Protein AF-A0A854DRE5-F1 (afdb_monomer_lite)

Foldseek 3Di:
DDDPPPDDPDLDDPVVLVVLLVPQVPHALVVVVDPDRDDDLVSSQVSCCVPPVGHDDSVRSQVSCVVSVNHPDDPDPDDPPDDDD

Sequence (85 aa):
MTRKGSGRPRTLTPAQERQVLGWVNGKNPRQHGFDFGLWTRQVVRELIEKKFAARLSLASVGTLLARLGLSPQKPLQHAYQRDPL

Secondary structure (DSSP, 8-state):
-------S--SS-HHHHHHHHHHHHH--GGGGT-SSSS--HHHHHHHHHHHH-----HHHHHHHHHHTT-S--PPP---------

InterPro domains:
  IPR025959 Winged helix-turn helix domain [PF13592] (35-84)

Radius of gyration: 17.66 Å; chains: 1; bounding box: 55×24×53 Å

Structure (mmCIF, N/CA/C/O backbone):
data_AF-A0A854DRE5-F1
#
_entry.id   AF-A0A854DRE5-F1
#
loop_
_atom_site.group_PDB
_atom_site.id
_atom_site.type_symbol
_atom_site.label_atom_id
_atom_site.label_alt_id
_atom_site.label_comp_id
_atom_site.label_asym_id
_atom_site.label_entity_id
_atom_site.label_seq_id
_atom_site.pdbx_PDB_ins_code
_atom_site.Cartn_x
_atom_site.Cartn_y
_atom_site.Cartn_z
_atom_site.occupancy
_atom_site.B_iso_or_equiv
_atom_site.auth_seq_id
_atom_site.auth_comp_id
_atom_site.auth_asym_id
_atom_site.auth_atom_id
_atom_site.pdbx_PDB_model_num
ATOM 1 N N . MET A 1 1 ? 3.276 -1.303 34.801 1.00 45.66 1 MET A N 1
ATOM 2 C CA . MET A 1 1 ? 2.708 -1.850 33.547 1.00 45.66 1 MET A CA 1
ATOM 3 C C . MET A 1 1 ? 2.328 -0.684 32.640 1.00 45.66 1 MET A C 1
ATOM 5 O O . MET A 1 1 ? 1.282 -0.080 32.840 1.00 45.66 1 MET A O 1
ATOM 9 N N . THR A 1 2 ? 3.198 -0.277 31.716 1.00 44.62 2 THR A N 1
ATOM 10 C CA . THR A 1 2 ? 2.947 0.899 30.864 1.00 44.62 2 THR A CA 1
ATOM 11 C C . THR A 1 2 ? 1.849 0.572 29.856 1.00 44.62 2 THR A C 1
ATOM 13 O O . THR A 1 2 ? 2.053 -0.236 28.952 1.00 44.62 2 THR A O 1
ATOM 16 N N . ARG A 1 3 ? 0.664 1.177 30.008 1.00 50.50 3 ARG A N 1
ATOM 17 C CA . ARG A 1 3 ? -0.382 1.123 28.981 1.00 50.50 3 ARG A CA 1
ATOM 18 C C . ARG A 1 3 ? 0.150 1.858 27.754 1.00 50.50 3 ARG A C 1
ATOM 20 O O . ARG A 1 3 ? 0.265 3.079 27.756 1.00 50.50 3 ARG A O 1
ATOM 27 N N . LYS A 1 4 ? 0.518 1.100 26.723 1.00 53.78 4 LYS A N 1
ATOM 28 C CA . LYS A 1 4 ? 0.852 1.624 25.399 1.00 53.78 4 LYS A CA 1
ATOM 29 C C . LYS A 1 4 ? -0.385 2.382 24.920 1.00 53.78 4 LYS A C 1
ATOM 31 O O . LYS A 1 4 ? -1.417 1.752 24.703 1.00 53.78 4 LYS A O 1
ATOM 36 N N . GLY A 1 5 ? -0.315 3.714 24.869 1.00 46.78 5 GLY A N 1
ATOM 37 C CA . GLY A 1 5 ? -1.431 4.549 24.432 1.00 46.78 5 GLY A CA 1
ATOM 38 C C . GLY A 1 5 ? -1.929 4.022 23.095 1.00 46.78 5 GLY A C 1
ATOM 39 O O . GLY A 1 5 ? -1.186 4.020 22.113 1.00 46.78 5 GLY A O 1
ATOM 40 N N . SER A 1 6 ? -3.143 3.475 23.087 1.00 49.22 6 SER A N 1
ATOM 41 C CA . SER A 1 6 ? -3.751 2.941 21.878 1.00 49.22 6 SER A CA 1
ATOM 42 C C . SER A 1 6 ? -4.138 4.146 21.038 1.00 49.22 6 SER A C 1
ATOM 44 O O . SER A 1 6 ? -5.225 4.701 21.180 1.00 49.22 6 SER A O 1
ATOM 46 N N . GLY A 1 7 ? -3.192 4.637 20.233 1.00 58.75 7 GLY A N 1
ATOM 47 C CA . GLY A 1 7 ? -3.509 5.585 19.176 1.00 58.75 7 GLY A CA 1
ATOM 48 C C . GLY A 1 7 ? -4.651 5.031 18.321 1.00 58.75 7 GLY A C 1
ATOM 49 O O . GLY A 1 7 ? -4.926 3.829 18.350 1.00 58.75 7 GLY A O 1
ATOM 50 N N . ARG A 1 8 ? -5.323 5.910 17.568 1.00 58.50 8 ARG A N 1
ATOM 51 C CA . ARG A 1 8 ? -6.464 5.538 16.720 1.00 58.50 8 ARG A CA 1
ATOM 52 C C . ARG A 1 8 ? -6.189 4.204 16.006 1.00 58.50 8 ARG A C 1
ATOM 54 O O . ARG A 1 8 ? -5.126 4.082 15.385 1.00 58.50 8 ARG A O 1
ATOM 61 N N . PRO A 1 9 ? -7.096 3.213 16.110 1.00 63.53 9 PRO A N 1
ATOM 62 C CA . PRO A 1 9 ? -6.872 1.899 15.531 1.00 63.53 9 PRO A CA 1
ATOM 63 C C . PRO A 1 9 ? -6.509 2.037 14.056 1.00 63.53 9 PRO A C 1
ATOM 65 O O . PRO A 1 9 ? -7.064 2.871 13.333 1.00 63.53 9 PRO A O 1
ATOM 68 N N . ARG A 1 10 ? -5.518 1.252 13.631 1.00 67.62 10 ARG A N 1
ATOM 69 C CA . ARG A 1 10 ? -5.043 1.272 12.248 1.00 67.62 10 ARG A CA 1
ATOM 70 C C . ARG A 1 10 ? -6.208 0.936 11.326 1.00 67.62 10 ARG A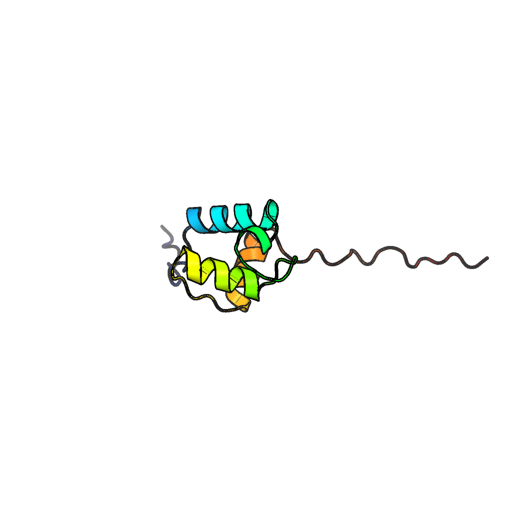 C 1
ATOM 72 O O . ARG A 1 10 ? -6.926 -0.026 11.571 1.00 67.62 10 ARG A O 1
ATOM 79 N N . THR A 1 11 ? -6.352 1.701 10.248 1.00 78.31 11 THR A N 1
ATOM 80 C CA . THR A 1 11 ? -7.414 1.483 9.259 1.00 78.31 11 THR A CA 1
ATOM 81 C C . THR A 1 11 ? -7.296 0.121 8.565 1.00 78.31 11 THR A C 1
ATOM 83 O O . THR A 1 11 ? -8.299 -0.407 8.103 1.00 78.31 11 THR A O 1
ATOM 86 N N . LEU A 1 12 ? -6.087 -0.453 8.497 1.00 87.12 12 LEU A N 1
ATOM 87 C CA . LEU A 1 12 ? -5.840 -1.801 7.985 1.00 87.12 12 LEU A CA 1
ATOM 88 C C . LEU A 1 12 ? -5.249 -2.703 9.070 1.00 87.12 12 LEU A C 1
ATOM 90 O O . LEU A 1 12 ? -4.373 -2.297 9.840 1.00 87.12 1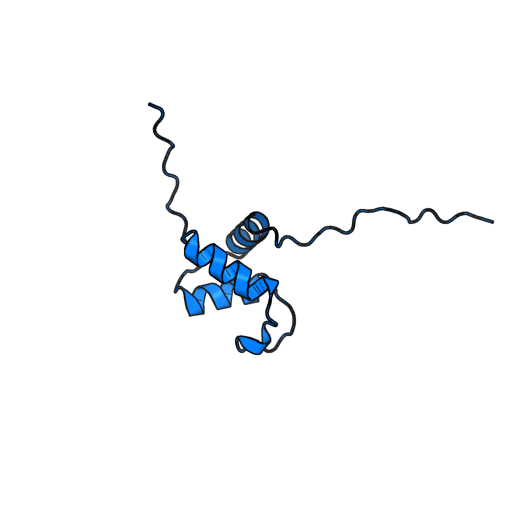2 LEU A O 1
ATOM 94 N N . THR A 1 13 ? -5.704 -3.952 9.088 1.00 90.56 13 THR A N 1
ATOM 95 C CA . THR A 1 13 ? -5.142 -5.025 9.913 1.00 90.56 13 THR A CA 1
ATOM 96 C C . THR A 1 13 ? -3.809 -5.522 9.338 1.00 90.56 13 THR A C 1
ATOM 98 O O . THR A 1 13 ? -3.589 -5.428 8.128 1.00 90.56 13 THR A O 1
ATOM 101 N N . PRO A 1 14 ? -2.925 -6.139 10.146 1.00 89.69 14 PRO A N 1
ATOM 102 C CA . PRO A 1 14 ? -1.674 -6.716 9.640 1.00 89.69 14 PRO A CA 1
ATOM 103 C C . PRO A 1 14 ? -1.870 -7.733 8.504 1.00 89.69 14 PRO A C 1
ATOM 105 O O . PRO A 1 14 ? -1.031 -7.841 7.613 1.00 89.69 14 PRO A O 1
ATOM 108 N N . ALA A 1 15 ? -2.983 -8.475 8.508 1.00 91.06 15 ALA A N 1
ATOM 109 C CA . ALA A 1 15 ? -3.320 -9.401 7.430 1.00 91.06 15 ALA A CA 1
ATOM 110 C C . ALA A 1 15 ? -3.623 -8.664 6.115 1.00 91.06 15 ALA A C 1
ATOM 112 O O . ALA A 1 15 ? -3.109 -9.056 5.068 1.00 91.06 15 ALA A O 1
ATOM 113 N N . GLN A 1 16 ? -4.379 -7.566 6.178 1.00 93.12 16 GLN A N 1
ATOM 114 C CA . GLN A 1 16 ? -4.655 -6.718 5.017 1.00 93.12 16 GLN A CA 1
ATOM 115 C C . GLN A 1 16 ? -3.381 -6.044 4.494 1.00 93.12 16 GLN A C 1
ATOM 117 O O . GLN A 1 16 ? -3.173 -6.000 3.286 1.00 93.12 16 GLN A O 1
ATOM 122 N N . GLU A 1 17 ? -2.484 -5.584 5.373 1.00 92.75 17 GLU A N 1
ATOM 123 C CA . GLU A 1 17 ? -1.193 -5.011 4.956 1.00 92.75 17 GLU A CA 1
ATOM 124 C C . GLU A 1 17 ? -0.342 -6.037 4.175 1.00 92.75 17 GLU A C 1
ATOM 126 O O . GLU A 1 17 ? 0.232 -5.699 3.138 1.00 92.75 17 GLU A O 1
ATOM 131 N N . ARG A 1 18 ? -0.331 -7.313 4.593 1.00 91.19 18 ARG A N 1
ATOM 132 C CA . ARG A 1 18 ? 0.327 -8.402 3.841 1.00 91.19 18 ARG A CA 1
ATOM 133 C C . ARG A 1 18 ? -0.322 -8.668 2.482 1.00 91.19 18 ARG A C 1
ATOM 135 O O . ARG A 1 18 ? 0.388 -8.943 1.519 1.00 91.19 18 ARG A O 1
ATOM 142 N N . GLN A 1 19 ? -1.648 -8.576 2.382 1.00 92.25 19 GLN A N 1
ATOM 143 C CA . GLN A 1 19 ? -2.341 -8.708 1.096 1.00 92.25 19 GLN A CA 1
ATOM 144 C C . GLN A 1 19 ? -1.969 -7.569 0.139 1.00 92.25 19 GLN A C 1
ATOM 146 O O . GLN A 1 19 ? -1.688 -7.834 -1.028 1.00 92.25 19 GLN A O 1
ATOM 151 N N . VAL A 1 20 ? -1.882 -6.329 0.640 1.00 91.88 20 VAL A N 1
ATOM 152 C CA . VAL A 1 20 ? -1.407 -5.179 -0.149 1.00 91.88 20 VAL A CA 1
ATOM 153 C C . VAL A 1 20 ? 0.014 -5.420 -0.657 1.00 91.88 20 VAL A C 1
ATOM 155 O O . VAL A 1 20 ? 0.266 -5.239 -1.846 1.00 91.88 20 VAL A O 1
ATOM 158 N N . LEU A 1 21 ? 0.925 -5.885 0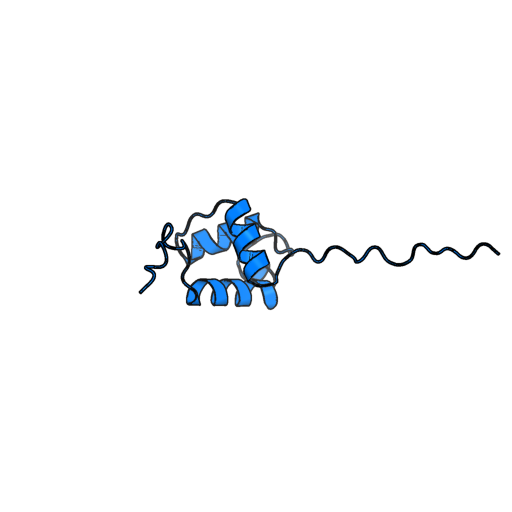.206 1.00 91.19 21 LEU A N 1
ATOM 159 C CA . LEU A 1 21 ? 2.288 -6.245 -0.199 1.00 91.19 21 LEU A CA 1
ATOM 160 C C . LEU A 1 21 ? 2.287 -7.303 -1.312 1.00 91.19 21 LEU A C 1
ATOM 162 O O . LEU A 1 21 ? 2.996 -7.144 -2.299 1.00 91.19 21 LEU A O 1
ATOM 166 N N . GLY A 1 22 ? 1.459 -8.345 -1.192 1.00 89.25 22 GLY A N 1
ATOM 167 C CA . GLY A 1 22 ? 1.342 -9.395 -2.207 1.00 89.25 22 GLY A CA 1
ATOM 168 C C . GLY A 1 22 ? 0.836 -8.896 -3.566 1.00 89.25 22 GLY A C 1
ATOM 169 O O . GLY A 1 22 ? 1.251 -9.416 -4.600 1.00 89.25 22 GLY A O 1
ATOM 170 N N . TRP A 1 23 ? -0.029 -7.878 -3.596 1.00 89.38 23 TRP A N 1
ATOM 171 C CA . TRP A 1 23 ? -0.466 -7.258 -4.852 1.00 89.38 23 TRP A CA 1
ATOM 172 C C . TRP A 1 23 ? 0.642 -6.415 -5.479 1.00 89.38 23 TRP A C 1
ATOM 174 O O . TRP A 1 23 ? 0.913 -6.550 -6.669 1.00 89.38 23 TRP A O 1
ATOM 184 N N . VAL A 1 24 ? 1.313 -5.585 -4.681 1.00 86.75 24 VAL A N 1
ATOM 185 C CA . VAL A 1 24 ? 2.299 -4.626 -5.198 1.00 86.75 24 VAL A CA 1
ATOM 186 C C . VAL A 1 24 ? 3.632 -5.292 -5.562 1.00 86.75 24 VAL A C 1
ATOM 188 O O . VAL A 1 24 ? 4.247 -4.908 -6.551 1.00 86.75 24 VAL A O 1
ATOM 191 N N . ASN A 1 25 ? 4.073 -6.305 -4.809 1.00 82.25 25 ASN A N 1
ATOM 192 C CA . ASN A 1 25 ? 5.389 -6.938 -4.976 1.00 82.25 25 ASN A CA 1
ATOM 193 C C . ASN A 1 25 ? 5.438 -8.035 -6.058 1.00 82.25 25 ASN A C 1
ATOM 195 O O . ASN A 1 25 ? 6.517 -8.493 -6.411 1.00 82.25 25 ASN A O 1
ATOM 199 N N . GLY A 1 26 ? 4.290 -8.499 -6.565 1.00 69.44 26 GLY A N 1
ATOM 200 C CA . GLY A 1 26 ? 4.247 -9.676 -7.446 1.00 69.44 26 GLY A CA 1
ATOM 201 C C . GLY A 1 26 ? 3.340 -9.565 -8.666 1.00 69.44 26 GLY A C 1
ATOM 202 O O . GLY A 1 26 ? 3.280 -10.509 -9.452 1.00 69.44 26 GLY A O 1
ATOM 203 N N . LYS A 1 27 ? 2.598 -8.463 -8.832 1.00 67.12 27 LYS A N 1
ATOM 204 C CA . LYS A 1 27 ? 1.587 -8.336 -9.892 1.00 67.12 27 LYS A CA 1
ATOM 205 C C . LYS A 1 27 ? 1.686 -7.005 -10.608 1.00 67.12 27 LYS A C 1
ATOM 207 O O . LYS A 1 27 ? 2.115 -6.011 -10.038 1.00 67.12 27 LYS A O 1
ATOM 212 N N . ASN A 1 28 ? 1.254 -6.980 -11.865 1.00 75.50 28 ASN A N 1
ATOM 213 C CA . ASN A 1 28 ? 1.059 -5.735 -12.600 1.00 75.50 28 ASN A CA 1
ATOM 214 C C . ASN A 1 28 ? -0.328 -5.153 -12.247 1.00 75.50 28 ASN A C 1
ATOM 216 O O . ASN A 1 28 ? -1.287 -5.930 -12.204 1.00 75.50 28 ASN A O 1
ATOM 220 N N . PRO A 1 29 ? -0.487 -3.829 -12.045 1.00 78.88 29 PRO A N 1
ATOM 221 C CA . PRO A 1 29 ? -1.794 -3.222 -11.774 1.00 78.88 29 PRO A CA 1
ATOM 222 C C . PRO A 1 29 ? -2.877 -3.569 -12.805 1.00 78.88 29 PRO A C 1
ATOM 224 O O . PRO A 1 29 ? -4.053 -3.652 -12.452 1.00 78.88 29 PRO A O 1
ATOM 227 N N . ARG A 1 30 ? -2.497 -3.867 -14.053 1.00 78.94 30 ARG A N 1
ATOM 228 C CA . ARG A 1 30 ? -3.418 -4.347 -15.095 1.00 78.94 30 ARG A CA 1
ATOM 229 C C . ARG A 1 30 ? -4.189 -5.604 -14.694 1.00 78.94 30 ARG A C 1
ATOM 231 O O . ARG A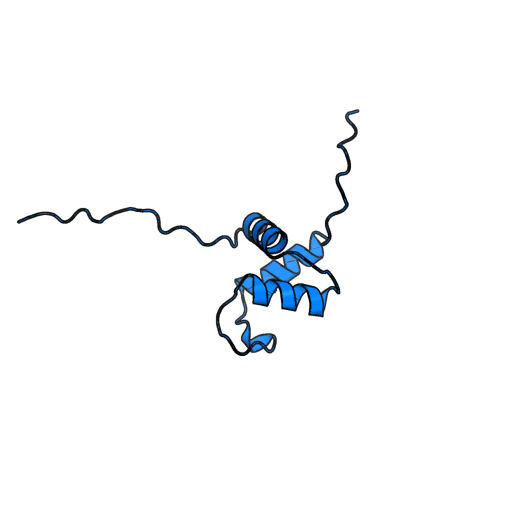 1 30 ? -5.359 -5.733 -15.030 1.00 78.94 30 ARG A O 1
ATOM 238 N N . GLN A 1 31 ? -3.589 -6.491 -13.897 1.00 79.88 31 GLN A N 1
ATOM 239 C CA . GLN A 1 31 ? -4.267 -7.688 -13.372 1.00 79.88 31 GLN A CA 1
ATOM 240 C C . GLN A 1 31 ? -5.392 -7.355 -12.379 1.00 79.88 31 GLN A C 1
ATOM 242 O O . GLN A 1 31 ? -6.204 -8.212 -12.042 1.00 79.88 31 GLN A O 1
ATOM 247 N N . HIS A 1 32 ? -5.438 -6.113 -11.898 1.00 77.62 32 HIS A N 1
ATOM 248 C CA . HIS A 1 32 ? -6.466 -5.592 -11.007 1.00 77.62 32 HIS A CA 1
ATOM 249 C C . HIS A 1 32 ? -7.427 -4.619 -11.711 1.00 77.62 32 HIS A C 1
ATOM 251 O O . HIS A 1 32 ? -8.238 -3.985 -11.035 1.00 77.62 32 HIS A O 1
ATOM 257 N N . GLY A 1 33 ? -7.364 -4.524 -13.045 1.00 79.25 33 GLY A N 1
ATOM 258 C CA . GLY A 1 33 ? -8.259 -3.693 -13.853 1.00 79.25 33 GLY A CA 1
ATOM 259 C C . GLY A 1 33 ? -7.873 -2.214 -13.910 1.00 79.25 33 GLY A C 1
ATOM 260 O O . GLY A 1 33 ? -8.750 -1.379 -14.092 1.00 79.25 33 GLY A O 1
ATOM 261 N N . PHE A 1 34 ? -6.595 -1.877 -13.707 1.00 82.06 34 PHE A N 1
ATOM 262 C CA . PHE A 1 34 ? -6.085 -0.519 -13.919 1.00 82.06 34 PHE A CA 1
ATOM 263 C C . PHE A 1 34 ? -5.435 -0.392 -15.302 1.00 82.06 34 PHE A C 1
ATOM 265 O O . PHE A 1 34 ? -4.651 -1.255 -15.696 1.00 82.06 34 PHE A O 1
ATOM 272 N N . ASP A 1 35 ? -5.698 0.710 -16.006 1.00 74.12 35 ASP A N 1
ATOM 273 C CA . ASP A 1 35 ? -5.217 0.932 -17.382 1.00 74.12 35 ASP A CA 1
ATOM 274 C C . ASP A 1 35 ? -3.691 1.144 -17.476 1.00 74.12 35 ASP A C 1
ATOM 276 O O . ASP A 1 35 ? -3.065 0.950 -18.525 1.00 74.12 35 ASP A O 1
ATOM 280 N N . PHE A 1 36 ? -3.048 1.480 -16.355 1.00 69.44 36 PHE A N 1
ATOM 281 C CA . PHE A 1 36 ? -1.622 1.797 -16.282 1.00 69.44 36 PHE A CA 1
ATOM 282 C C . PHE A 1 36 ? -0.798 0.639 -15.706 1.00 69.44 36 PHE A C 1
ATOM 284 O O . PHE A 1 36 ? -1.204 -0.033 -14.763 1.00 69.44 36 PHE A O 1
ATOM 291 N N . GLY A 1 37 ? 0.407 0.425 -16.243 1.00 75.06 37 GLY A N 1
ATOM 292 C CA . GLY A 1 37 ? 1.308 -0.658 -15.823 1.00 75.06 37 GLY A CA 1
ATOM 293 C C . GLY A 1 37 ? 2.153 -0.373 -14.574 1.00 75.06 37 GLY A C 1
ATOM 294 O O . GLY A 1 37 ? 3.014 -1.186 -14.249 1.00 75.06 37 GLY A O 1
ATOM 295 N N . LEU A 1 38 ? 1.947 0.763 -13.896 1.00 81.88 38 LEU A N 1
ATOM 296 C CA . LEU A 1 38 ? 2.767 1.221 -12.769 1.00 81.88 38 LEU A CA 1
ATOM 297 C C . LEU A 1 38 ? 1.964 1.274 -11.464 1.00 81.88 38 LEU A C 1
ATOM 299 O O . LEU A 1 38 ? 0.878 1.852 -11.410 1.00 81.88 38 LEU A O 1
ATOM 303 N N . TRP A 1 39 ? 2.532 0.738 -10.383 1.00 87.31 39 TRP A N 1
ATOM 304 C CA . TRP A 1 39 ? 1.990 0.924 -9.038 1.00 87.31 39 TRP A CA 1
ATOM 305 C C . TRP A 1 39 ? 2.243 2.348 -8.546 1.00 87.31 39 TRP A C 1
ATOM 307 O O . TRP A 1 39 ? 3.330 2.684 -8.079 1.00 87.31 39 TRP A O 1
ATOM 317 N N . THR A 1 40 ? 1.220 3.196 -8.621 1.00 89.06 40 THR A N 1
ATOM 318 C CA . THR A 1 40 ? 1.235 4.520 -7.991 1.00 89.06 40 THR A CA 1
ATOM 319 C C . THR A 1 40 ? 0.505 4.489 -6.651 1.00 89.06 40 THR A C 1
ATOM 321 O O . THR A 1 40 ? -0.339 3.631 -6.386 1.00 89.06 40 THR A O 1
ATOM 324 N N . ARG A 1 41 ? 0.773 5.480 -5.793 1.00 92.00 41 ARG A N 1
ATOM 325 C CA . ARG A 1 41 ? 0.049 5.647 -4.520 1.00 92.00 41 ARG A CA 1
ATOM 326 C C . ARG A 1 41 ? -1.469 5.798 -4.720 1.00 92.00 41 ARG A C 1
ATOM 328 O O . ARG A 1 41 ? -2.229 5.364 -3.861 1.00 92.00 41 ARG A O 1
ATOM 335 N N . GLN A 1 42 ? -1.908 6.386 -5.836 1.00 92.00 42 GLN A N 1
ATOM 336 C CA . GLN A 1 42 ? -3.330 6.515 -6.182 1.00 92.00 42 GLN A CA 1
ATOM 337 C C . GLN A 1 42 ? -3.947 5.159 -6.538 1.00 92.00 42 GLN A C 1
ATOM 339 O O . GLN A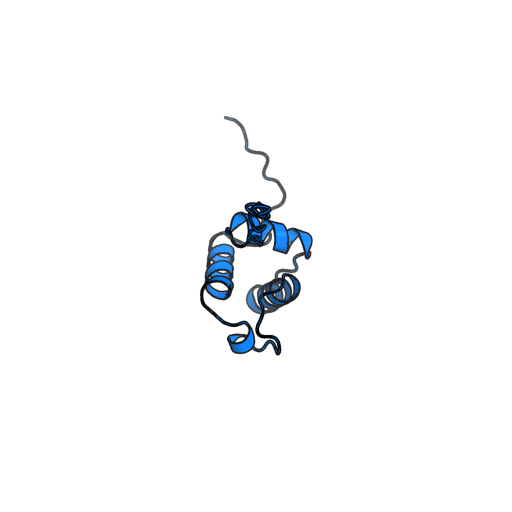 1 42 ? -4.971 4.797 -5.967 1.00 92.00 42 GLN A O 1
ATOM 344 N N . VAL A 1 43 ? -3.269 4.374 -7.379 1.00 92.19 43 VAL A N 1
ATOM 345 C CA . VAL A 1 43 ? -3.702 3.019 -7.754 1.00 92.19 43 VAL A CA 1
ATOM 346 C C . VAL A 1 43 ? -3.803 2.115 -6.522 1.00 92.19 43 VAL A C 1
ATOM 348 O O . VAL A 1 43 ? -4.804 1.429 -6.325 1.00 92.19 43 VAL A O 1
ATOM 351 N N . VAL A 1 44 ? -2.802 2.157 -5.636 1.00 92.25 44 VAL A N 1
ATOM 352 C CA . VAL A 1 44 ? -2.824 1.382 -4.383 1.00 92.25 44 VAL A CA 1
ATOM 353 C C . VAL A 1 44 ? -3.978 1.823 -3.476 1.00 92.25 44 VAL A C 1
ATOM 355 O O . VAL A 1 44 ? -4.660 0.971 -2.909 1.00 92.25 44 VAL A O 1
ATOM 358 N N . ARG A 1 45 ? -4.240 3.133 -3.356 1.00 94.69 45 ARG A N 1
ATOM 359 C CA . ARG A 1 45 ? -5.384 3.661 -2.592 1.00 94.69 45 ARG A CA 1
ATOM 360 C C . ARG A 1 45 ? -6.708 3.113 -3.119 1.00 94.69 45 ARG A C 1
ATOM 362 O O . ARG A 1 45 ? -7.508 2.616 -2.335 1.00 94.69 45 ARG A O 1
ATOM 369 N N . GLU A 1 46 ? -6.927 3.205 -4.426 1.00 93.69 46 GLU A N 1
ATOM 370 C CA . GLU A 1 46 ? -8.162 2.741 -5.062 1.00 93.69 46 GLU A CA 1
ATOM 371 C C . GLU A 1 46 ? -8.343 1.234 -4.910 1.00 93.69 46 GLU A C 1
ATOM 373 O O . GLU A 1 46 ? -9.448 0.765 -4.649 1.00 93.69 46 GLU A O 1
ATOM 378 N N . LEU A 1 47 ? -7.258 0.462 -5.010 1.00 92.62 47 LEU A N 1
ATOM 379 C CA . LEU A 1 47 ? -7.311 -0.977 -4.788 1.00 92.62 47 LEU A CA 1
ATOM 380 C C . LEU A 1 47 ? -7.678 -1.317 -3.335 1.00 92.62 47 LEU A C 1
ATOM 382 O O . LEU A 1 47 ? -8.494 -2.208 -3.107 1.00 92.62 47 LEU A O 1
ATOM 386 N N . ILE A 1 48 ? -7.118 -0.595 -2.359 1.00 93.38 48 ILE A N 1
ATOM 387 C CA . ILE A 1 48 ? -7.447 -0.754 -0.935 1.00 93.38 48 ILE A CA 1
ATOM 388 C C . ILE A 1 48 ? -8.917 -0.412 -0.672 1.00 93.38 48 ILE A C 1
ATOM 390 O O . ILE A 1 48 ? -9.603 -1.174 0.008 1.00 93.38 48 ILE A O 1
ATOM 394 N N . GLU A 1 49 ? -9.421 0.686 -1.235 1.00 94.12 49 GLU A N 1
ATOM 395 C CA . GLU A 1 49 ? -10.828 1.063 -1.090 1.00 94.12 49 GLU A CA 1
ATOM 396 C C . GLU A 1 49 ? -11.748 0.004 -1.714 1.00 94.12 49 GLU A C 1
ATOM 398 O O . GLU A 1 49 ? -12.681 -0.454 -1.059 1.00 94.12 49 GLU A O 1
ATOM 403 N N . LYS A 1 50 ? -11.435 -0.481 -2.922 1.00 92.50 50 LYS A N 1
ATOM 404 C CA . LYS A 1 50 ? -12.217 -1.526 -3.603 1.00 92.50 50 LYS A CA 1
ATOM 405 C C . LYS A 1 50 ? -12.222 -2.867 -2.861 1.00 92.50 50 LYS A C 1
ATOM 407 O O . LYS A 1 50 ? -13.222 -3.575 -2.901 1.00 92.50 50 LYS A O 1
ATOM 412 N N . LYS A 1 51 ? -11.109 -3.263 -2.233 1.00 92.50 51 LYS A N 1
ATOM 413 C CA . LYS A 1 51 ? -10.965 -4.593 -1.607 1.00 92.50 51 LYS A CA 1
ATOM 414 C C . LYS A 1 51 ? -11.336 -4.625 -0.130 1.00 92.50 51 LYS A C 1
ATOM 416 O O . LYS A 1 51 ? -11.755 -5.672 0.353 1.00 92.50 51 LYS A O 1
ATOM 421 N N . PHE A 1 52 ? -11.167 -3.513 0.578 1.00 92.38 52 PHE A N 1
ATOM 422 C CA . PHE A 1 52 ? -11.336 -3.452 2.030 1.00 92.38 52 PHE A CA 1
ATOM 423 C C . PHE A 1 52 ? -12.334 -2.389 2.494 1.00 92.38 52 PHE A C 1
ATOM 425 O O . PHE A 1 52 ? -12.496 -2.231 3.701 1.00 92.38 52 PHE A O 1
ATOM 432 N N . ALA A 1 53 ? -12.964 -1.636 1.580 1.00 91.25 53 ALA A N 1
ATOM 433 C CA . ALA A 1 53 ? -13.821 -0.484 1.896 1.00 91.25 53 ALA A CA 1
ATOM 434 C C . ALA A 1 53 ? -13.135 0.556 2.811 1.00 91.25 53 ALA A C 1
ATOM 436 O O . ALA A 1 53 ? -13.781 1.351 3.493 1.00 91.25 53 ALA A O 1
ATOM 437 N N . ALA A 1 54 ? -11.799 0.552 2.826 1.00 90.56 54 ALA A N 1
ATOM 438 C CA . ALA A 1 54 ? -10.978 1.373 3.697 1.00 90.56 54 ALA A CA 1
ATOM 439 C C . ALA A 1 54 ? -10.486 2.607 2.937 1.00 90.56 54 ALA A C 1
ATOM 441 O O . ALA A 1 54 ? -9.658 2.509 2.032 1.00 90.56 54 ALA A O 1
ATOM 442 N N . ARG A 1 55 ? -10.958 3.791 3.333 1.00 92.12 55 ARG A N 1
ATOM 443 C CA . ARG A 1 55 ? -10.495 5.057 2.753 1.00 92.12 55 ARG A CA 1
ATOM 444 C C . ARG A 1 55 ? -9.211 5.518 3.427 1.00 92.12 55 ARG A C 1
ATOM 446 O O . ARG A 1 55 ? -9.189 5.823 4.619 1.00 92.12 55 ARG A O 1
ATOM 453 N N . LEU A 1 56 ? -8.141 5.593 2.643 1.00 91.38 56 LEU A N 1
ATOM 454 C CA . LEU A 1 56 ? -6.842 6.101 3.072 1.00 91.38 56 LEU A CA 1
ATOM 455 C C . LEU A 1 56 ? -6.495 7.386 2.321 1.00 91.38 56 LEU A C 1
ATOM 457 O O . LEU A 1 56 ? -6.710 7.500 1.115 1.00 91.38 56 LEU A O 1
ATOM 461 N N . SER A 1 57 ? -5.884 8.340 3.026 1.00 93.81 57 SER A N 1
ATOM 462 C CA . SER A 1 57 ? -5.232 9.473 2.366 1.00 93.81 57 SER A CA 1
ATOM 463 C C . SER A 1 57 ? -3.996 8.999 1.587 1.00 93.81 57 SER A C 1
ATOM 465 O O . SER A 1 57 ? -3.398 7.974 1.922 1.00 93.81 57 SER A O 1
ATOM 467 N N . LEU A 1 58 ? -3.552 9.761 0.581 1.00 92.75 58 LEU A N 1
ATOM 468 C CA . LEU A 1 58 ? -2.317 9.435 -0.151 1.00 92.75 58 LEU A CA 1
ATOM 469 C C . LEU A 1 58 ? -1.080 9.419 0.762 1.00 92.75 58 LEU A C 1
ATOM 471 O O . LEU A 1 58 ? -0.172 8.616 0.544 1.00 92.75 58 LEU A O 1
ATOM 475 N N . ALA A 1 59 ? -1.059 10.257 1.804 1.00 92.62 59 ALA A N 1
ATOM 476 C CA . ALA A 1 59 ? -0.014 10.240 2.824 1.00 92.62 59 ALA A CA 1
ATOM 477 C C . ALA A 1 59 ? -0.045 8.930 3.625 1.00 92.62 59 ALA A C 1
ATOM 479 O O . ALA A 1 59 ? 0.983 8.275 3.770 1.00 92.62 59 ALA A O 1
ATOM 480 N N . SER A 1 60 ? -1.230 8.487 4.058 1.00 92.50 60 SER A N 1
ATOM 481 C CA . SER A 1 60 ? -1.408 7.213 4.765 1.00 92.50 60 SER A CA 1
ATOM 482 C C . SER A 1 60 ? -1.001 6.012 3.909 1.00 92.50 60 SER A C 1
ATOM 484 O O . SER A 1 60 ? -0.391 5.081 4.431 1.00 92.50 60 SER A O 1
ATOM 486 N N . VAL A 1 61 ? -1.283 6.041 2.601 1.00 93.06 61 VAL A N 1
ATOM 487 C CA . VAL A 1 61 ? -0.803 5.019 1.656 1.00 93.06 61 VAL A CA 1
ATOM 488 C C . VAL A 1 61 ? 0.717 5.064 1.520 1.00 93.06 61 VAL A C 1
ATOM 490 O O . VAL A 1 61 ? 1.355 4.018 1.543 1.00 93.06 61 VAL A O 1
ATOM 493 N N . GLY A 1 62 ? 1.323 6.252 1.452 1.00 92.00 62 GLY A N 1
ATOM 494 C CA . GLY A 1 62 ? 2.782 6.398 1.471 1.00 92.00 62 GLY A CA 1
ATOM 495 C C . GLY A 1 62 ? 3.416 5.788 2.724 1.00 92.00 62 GLY A C 1
ATOM 496 O O . GLY A 1 62 ? 4.331 4.976 2.615 1.00 92.00 62 GLY A O 1
ATOM 497 N N . THR A 1 63 ? 2.881 6.103 3.906 1.00 91.56 63 THR A N 1
ATOM 498 C CA . THR A 1 63 ? 3.337 5.529 5.182 1.00 91.56 63 THR A CA 1
ATOM 499 C C . THR A 1 63 ? 3.108 4.020 5.252 1.00 91.56 63 THR A C 1
ATOM 501 O O . THR A 1 63 ? 3.924 3.299 5.817 1.00 91.56 63 THR A O 1
ATOM 504 N N . LEU A 1 64 ? 2.006 3.511 4.694 1.00 92.00 64 LEU A N 1
ATOM 505 C CA . LEU A 1 64 ? 1.764 2.073 4.569 1.00 92.00 64 LEU A CA 1
ATOM 506 C C . LEU A 1 64 ? 2.837 1.407 3.699 1.00 92.00 64 LEU A C 1
ATOM 508 O O . LEU A 1 64 ? 3.459 0.451 4.146 1.00 92.00 64 LEU A O 1
ATOM 512 N N . LEU A 1 65 ? 3.091 1.931 2.500 1.00 90.69 65 LEU A N 1
ATOM 513 C CA . LEU A 1 65 ? 4.076 1.367 1.574 1.00 90.69 65 LEU A CA 1
ATOM 514 C C . LEU A 1 65 ? 5.498 1.428 2.140 1.00 90.69 65 LEU A C 1
ATOM 516 O O . LEU A 1 65 ? 6.219 0.442 2.051 1.00 90.69 65 LEU A O 1
ATOM 520 N N . ALA A 1 66 ? 5.880 2.528 2.794 1.00 89.50 66 ALA A N 1
ATOM 521 C CA . ALA A 1 66 ? 7.175 2.640 3.466 1.00 89.50 66 ALA A CA 1
ATOM 522 C C . ALA A 1 66 ? 7.344 1.584 4.572 1.00 89.50 66 ALA A C 1
ATOM 524 O O . ALA A 1 66 ? 8.381 0.933 4.647 1.00 89.50 66 ALA A O 1
ATOM 525 N N . ARG A 1 67 ? 6.303 1.346 5.387 1.00 87.50 67 ARG A N 1
ATOM 526 C CA . ARG A 1 67 ? 6.307 0.277 6.406 1.00 87.50 67 ARG A CA 1
ATOM 527 C C . ARG A 1 67 ? 6.393 -1.124 5.801 1.00 87.50 67 ARG A C 1
ATOM 529 O O . ARG A 1 67 ? 6.921 -2.020 6.448 1.00 87.50 67 ARG A O 1
ATOM 536 N N . LEU A 1 68 ? 5.874 -1.306 4.589 1.00 88.19 68 LEU A N 1
ATOM 537 C CA . LEU A 1 68 ? 5.959 -2.550 3.825 1.00 88.19 68 LEU A CA 1
ATOM 538 C C . LEU A 1 68 ? 7.278 -2.694 3.040 1.00 88.19 68 LEU A C 1
ATOM 540 O O . LEU A 1 68 ? 7.440 -3.679 2.329 1.00 88.19 68 LEU A O 1
ATOM 544 N N . GLY A 1 69 ? 8.206 -1.733 3.139 1.00 86.81 69 GLY A N 1
ATOM 545 C CA . GLY A 1 69 ? 9.475 -1.740 2.398 1.00 86.81 69 GLY A CA 1
ATOM 546 C C . GLY A 1 69 ? 9.359 -1.337 0.921 1.00 86.81 69 GLY A C 1
ATOM 547 O O . GLY A 1 69 ? 10.340 -1.402 0.188 1.00 86.81 69 GLY A O 1
ATOM 548 N N . LEU A 1 70 ? 8.182 -0.881 0.483 1.00 81.81 70 LEU A N 1
ATOM 549 C CA . LEU A 1 70 ? 7.853 -0.505 -0.899 1.00 81.81 70 LEU A CA 1
ATOM 550 C C . LEU A 1 70 ? 8.012 1.004 -1.161 1.00 81.81 70 LEU A C 1
ATOM 552 O O . LEU A 1 70 ? 7.314 1.585 -1.996 1.00 81.81 70 LEU A O 1
ATOM 556 N N . SER A 1 71 ? 8.887 1.684 -0.419 1.00 69.69 71 SER A N 1
ATOM 557 C CA . SER A 1 71 ? 9.205 3.086 -0.697 1.00 69.69 71 SER A CA 1
ATOM 558 C C . SER A 1 71 ? 9.986 3.209 -2.009 1.00 69.69 71 SER A C 1
ATOM 560 O O . SER A 1 71 ? 10.816 2.340 -2.283 1.00 69.69 71 SER A O 1
ATOM 562 N N . PRO A 1 72 ? 9.808 4.298 -2.782 1.00 62.62 72 PRO A N 1
ATOM 563 C CA . PRO A 1 72 ? 10.723 4.629 -3.867 1.00 62.62 72 PRO A CA 1
ATOM 564 C C . PRO A 1 72 ? 12.149 4.621 -3.316 1.00 62.62 72 PRO A C 1
ATOM 566 O O . PRO A 1 72 ? 12.487 5.447 -2.466 1.00 62.62 72 PRO A O 1
ATOM 569 N N . GLN A 1 73 ? 12.960 3.655 -3.744 1.00 59.91 73 GLN A N 1
ATOM 570 C CA . GLN A 1 73 ? 14.373 3.644 -3.400 1.00 59.91 73 GLN A CA 1
ATOM 571 C C . GLN A 1 73 ? 14.977 4.848 -4.111 1.00 59.91 73 GLN A C 1
ATOM 573 O O . GLN A 1 73 ? 15.006 4.905 -5.341 1.00 59.91 73 GLN A O 1
ATOM 578 N N . LYS A 1 74 ? 15.371 5.864 -3.338 1.00 53.25 74 LYS A N 1
ATOM 579 C CA . LYS A 1 74 ? 16.122 6.998 -3.874 1.00 53.25 74 LYS A CA 1
ATOM 580 C C . LYS A 1 74 ? 17.369 6.380 -4.516 1.00 53.25 74 LYS A C 1
ATOM 582 O O . LYS A 1 74 ? 18.061 5.654 -3.798 1.00 53.25 74 LYS A O 1
ATOM 587 N N . PRO A 1 75 ? 17.650 6.595 -5.816 1.00 53.28 75 PRO A N 1
ATOM 588 C CA . PRO A 1 75 ? 18.919 6.161 -6.374 1.00 53.28 75 PRO A CA 1
ATOM 589 C C . PRO A 1 75 ? 20.000 6.725 -5.460 1.00 53.28 75 PRO A C 1
ATOM 591 O O . PRO A 1 75 ? 19.999 7.932 -5.187 1.00 53.28 75 PRO A O 1
ATOM 594 N N . LEU A 1 76 ? 20.838 5.853 -4.897 1.00 55.22 76 LEU A N 1
ATOM 595 C CA . LEU A 1 76 ? 21.998 6.300 -4.142 1.00 55.22 76 LEU A CA 1
ATOM 596 C C . LEU A 1 76 ? 22.756 7.238 -5.085 1.00 55.22 76 LEU A C 1
ATOM 598 O O . LEU A 1 76 ? 23.077 6.852 -6.206 1.00 55.22 76 LEU A O 1
ATOM 602 N N . GLN A 1 77 ? 22.936 8.493 -4.675 1.00 53.66 77 GLN A N 1
ATOM 603 C CA . GLN A 1 77 ? 23.706 9.499 -5.404 1.00 53.66 77 GLN A CA 1
ATOM 604 C C . GLN A 1 77 ? 25.172 9.052 -5.404 1.00 53.66 77 GLN A C 1
ATOM 606 O O . GLN A 1 77 ? 25.968 9.526 -4.604 1.00 53.66 77 GLN A O 1
ATOM 611 N N . HIS A 1 78 ? 25.511 8.069 -6.233 1.00 52.69 78 HIS A N 1
ATOM 612 C CA . HIS A 1 78 ? 26.862 7.563 -6.385 1.00 52.69 78 HIS A CA 1
ATOM 613 C C . HIS A 1 78 ? 27.207 7.475 -7.873 1.00 52.69 78 HIS A C 1
ATOM 615 O O . HIS A 1 78 ? 26.532 6.798 -8.643 1.00 52.69 78 HIS A O 1
ATOM 621 N N . ALA A 1 79 ? 28.296 8.176 -8.206 1.00 53.25 79 ALA A N 1
ATOM 622 C CA . ALA A 1 79 ? 29.068 8.172 -9.448 1.00 53.25 79 ALA A CA 1
ATOM 623 C C . ALA A 1 79 ? 28.544 8.987 -10.654 1.00 53.25 79 ALA A C 1
ATOM 625 O O . ALA A 1 79 ? 28.319 8.456 -11.735 1.00 53.25 79 ALA A O 1
ATOM 626 N N . TYR A 1 80 ? 28.540 10.318 -10.519 1.00 54.53 80 TYR A N 1
ATOM 627 C CA . TYR A 1 80 ? 29.104 11.180 -11.574 1.00 54.53 80 TYR A CA 1
ATOM 628 C C . TYR A 1 80 ? 30.534 11.575 -1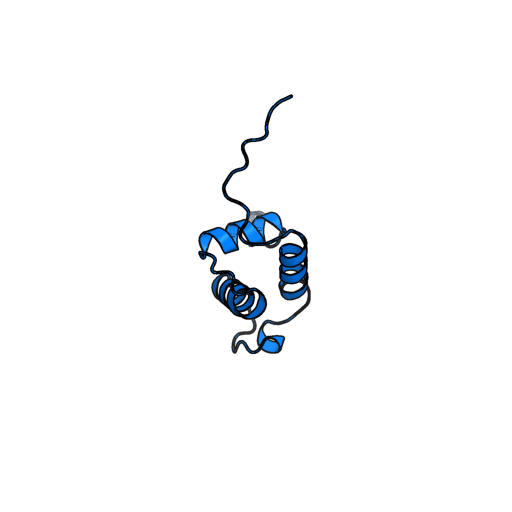1.178 1.00 54.53 80 TYR A C 1
ATOM 630 O O . TYR A 1 80 ? 30.853 12.751 -11.043 1.00 54.53 80 TYR A O 1
ATOM 638 N N . GLN A 1 81 ? 31.410 10.594 -10.954 1.00 56.25 81 GLN A N 1
ATOM 639 C CA . GLN A 1 81 ? 32.844 10.863 -11.009 1.00 56.25 81 GLN A CA 1
ATOM 640 C C . GLN A 1 81 ? 33.260 10.608 -12.454 1.00 56.25 81 GLN A C 1
ATOM 642 O O . GLN A 1 81 ? 33.589 9.492 -12.840 1.00 56.25 81 GLN A O 1
ATOM 647 N N . ARG A 1 82 ? 33.094 11.640 -13.286 1.00 56.94 82 ARG A N 1
ATOM 648 C CA . ARG A 1 82 ? 33.764 11.705 -14.582 1.00 56.94 82 ARG A CA 1
ATOM 649 C C . ARG A 1 82 ? 35.241 11.922 -14.285 1.00 56.94 82 ARG A C 1
ATOM 651 O O . ARG A 1 82 ? 35.587 12.963 -13.736 1.00 56.94 82 ARG A O 1
ATOM 658 N N . ASP A 1 83 ? 36.062 10.943 -14.630 1.00 62.72 83 ASP A N 1
ATOM 659 C CA . ASP A 1 83 ? 37.493 11.138 -14.843 1.00 62.72 83 ASP A CA 1
ATOM 660 C C . ASP A 1 83 ? 37.661 12.124 -16.016 1.00 62.72 83 ASP A C 1
ATOM 662 O O . ASP A 1 83 ? 37.132 11.851 -17.102 1.00 62.72 83 ASP A O 1
ATOM 666 N N . PRO A 1 84 ? 38.294 13.294 -15.833 1.00 72.00 84 PRO A N 1
ATOM 667 C CA . PRO A 1 84 ? 38.799 14.058 -16.959 1.00 72.00 84 PRO A CA 1
ATOM 668 C C . PRO A 1 84 ? 40.109 13.411 -17.433 1.00 72.00 84 PRO A C 1
ATOM 670 O O . PRO A 1 84 ? 41.063 13.314 -16.663 1.00 72.00 84 PRO A O 1
ATOM 673 N N . LEU A 1 85 ? 40.128 12.963 -18.693 1.00 59.56 85 LEU A N 1
ATOM 674 C CA . LEU A 1 85 ? 41.373 12.735 -19.438 1.00 59.56 85 LEU A CA 1
ATOM 675 C C . LEU A 1 85 ? 42.127 14.056 -19.629 1.00 59.56 85 LEU A C 1
ATOM 677 O O . LEU A 1 85 ? 41.442 15.083 -19.857 1.00 59.56 85 LEU A O 1
#

Organism: Xanthomonas oryzae pv. oryzae (NCBI:txid64187)

pLDDT: mean 78.37, std 15.69, range [44.62, 94.69]